Protein AF-X0SLX7-F1 (afdb_monomer)

Solvent-accessible surface area (backbone atoms only — not comparable to full-atom values): 4138 Å² total; per-residue (Å²): 133,85,56,82,81,51,73,67,67,74,66,77,20,68,63,71,71,47,58,68,69,61,50,50,55,52,51,54,50,48,52,52,57,57,72,68,61,82,59,76,84,49,50,64,58,53,52,51,53,51,49,52,53,44,60,50,44,61,62,66,68,63,78,82,76,110

InterPro domains:
  IPR003339 ABC/ECF transporter, transmembrane component [PF02361] (13-63)

Sequence (66 aa):
MTFGLDEYAHLGSPLHRWDPRFKLIGLLALIFAFSFVREPYMLPAMVMVTSAIYFVSKLPVSFMLT

Radius of gyration: 14.17 Å; Cα contacts (8 Å, |Δi|>4): 18; chains: 1; bounding box: 40×28×28 Å

Secondary structure (DSSP, 8-state):
---TTSTTGGG--TTTSS-HHHHHHHHHHHHHHHHT---GGGHHHHHHHHHHHHHHTT--THHHH-

Structure (mmCIF, N/CA/C/O backbone):
data_AF-X0SLX7-F1
#
_entry.id   AF-X0SLX7-F1
#
loop_
_atom_site.group_PDB
_atom_site.id
_atom_site.type_symbol
_atom_site.label_atom_id
_atom_site.label_alt_id
_atom_site.label_comp_id
_atom_site.label_asym_id
_atom_site.label_entity_id
_atom_site.label_seq_id
_atom_site.pdbx_PDB_ins_code
_atom_site.Cartn_x
_atom_site.Cartn_y
_atom_site.Cartn_z
_atom_site.occupancy
_atom_site.B_iso_or_equiv
_atom_site.auth_seq_id
_atom_site.auth_comp_id
_atom_site.auth_asym_id
_atom_site.auth_atom_id
_atom_site.pdbx_PDB_model_num
ATOM 1 N N . MET A 1 1 ? 24.085 -13.691 -6.130 1.00 42.53 1 MET A N 1
ATOM 2 C CA . MET A 1 1 ? 23.313 -13.828 -4.879 1.00 42.53 1 MET A CA 1
ATOM 3 C C . MET A 1 1 ? 22.061 -12.992 -5.037 1.00 42.53 1 MET A C 1
ATOM 5 O O . MET A 1 1 ? 22.141 -11.777 -4.922 1.00 42.53 1 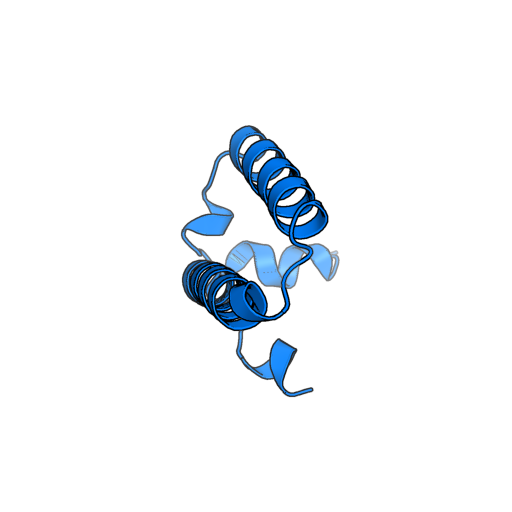MET A O 1
ATOM 9 N N . THR A 1 2 ? 20.945 -13.620 -5.391 1.00 45.19 2 THR A N 1
ATOM 10 C CA . THR A 1 2 ? 19.643 -12.948 -5.395 1.00 45.19 2 THR A CA 1
ATOM 11 C C . THR A 1 2 ? 19.185 -12.925 -3.947 1.00 45.19 2 THR A C 1
ATOM 13 O O . THR A 1 2 ? 18.804 -13.952 -3.393 1.00 45.19 2 THR A O 1
ATOM 16 N N . PHE A 1 3 ? 19.361 -11.789 -3.280 1.00 54.12 3 PHE A N 1
ATOM 17 C CA . PHE A 1 3 ? 18.772 -11.583 -1.964 1.00 54.12 3 PHE A CA 1
ATOM 18 C C . PHE A 1 3 ? 17.252 -11.695 -2.137 1.00 54.12 3 PHE A C 1
ATOM 20 O O . PHE A 1 3 ? 16.723 -11.102 -3.072 1.00 54.12 3 PHE A O 1
ATOM 27 N N . GLY A 1 4 ? 16.537 -12.412 -1.262 1.00 57.25 4 GLY A N 1
ATOM 28 C CA . GLY A 1 4 ? 15.067 -12.567 -1.329 1.00 57.25 4 GLY A CA 1
ATOM 29 C C . GLY A 1 4 ? 14.271 -11.247 -1.323 1.00 57.25 4 GLY A C 1
ATOM 30 O O . GL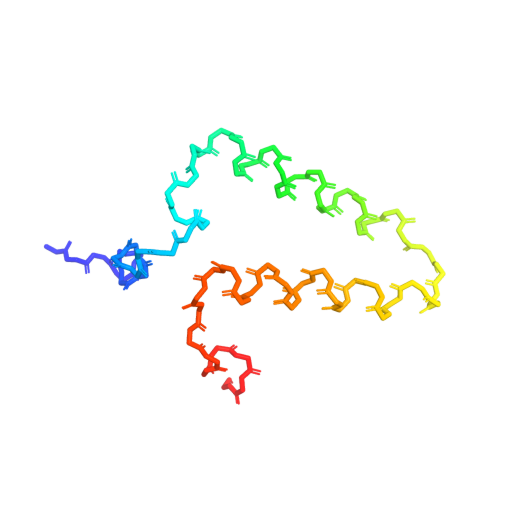Y A 1 4 ? 13.057 -11.244 -1.468 1.00 57.25 4 GLY A O 1
ATOM 31 N N . LEU A 1 5 ? 14.960 -10.108 -1.198 1.00 54.44 5 LEU A N 1
ATOM 32 C CA . LEU A 1 5 ? 14.443 -8.761 -1.435 1.00 54.44 5 LEU A CA 1
ATOM 33 C C . LEU A 1 5 ? 14.093 -8.488 -2.911 1.00 54.44 5 LEU A C 1
ATOM 35 O O . LEU A 1 5 ? 13.242 -7.644 -3.178 1.00 54.44 5 LEU A O 1
ATOM 39 N N . ASP A 1 6 ? 14.734 -9.180 -3.857 1.00 57.88 6 ASP A N 1
ATOM 40 C CA . ASP A 1 6 ? 14.569 -8.965 -5.305 1.00 57.88 6 ASP A CA 1
ATOM 41 C C . ASP A 1 6 ? 13.468 -9.857 -5.915 1.00 57.88 6 ASP A C 1
ATOM 43 O O . ASP A 1 6 ? 12.978 -9.608 -7.013 1.00 57.88 6 ASP A O 1
ATOM 47 N N . GLU A 1 7 ? 12.997 -10.857 -5.162 1.00 62.97 7 GLU A N 1
ATOM 48 C CA . GLU A 1 7 ? 12.011 -11.855 -5.604 1.00 62.97 7 GLU A CA 1
ATOM 49 C C . GLU A 1 7 ? 10.685 -11.223 -6.068 1.00 62.97 7 GLU A C 1
ATOM 51 O O . GLU A 1 7 ? 10.032 -11.723 -6.985 1.00 62.97 7 GLU A O 1
ATOM 56 N N . TYR A 1 8 ? 10.337 -10.057 -5.511 1.00 62.53 8 TYR A N 1
ATOM 57 C CA . TYR A 1 8 ? 9.138 -9.296 -5.876 1.00 62.53 8 TYR A CA 1
ATOM 58 C C . TYR A 1 8 ? 9.415 -8.046 -6.715 1.00 62.53 8 TYR A C 1
ATOM 60 O O . TYR A 1 8 ? 8.473 -7.359 -7.124 1.00 62.53 8 TYR A O 1
ATOM 68 N N . ALA A 1 9 ? 10.682 -7.743 -7.008 1.00 59.56 9 ALA A N 1
ATOM 69 C CA . ALA A 1 9 ? 11.031 -6.608 -7.856 1.00 59.56 9 ALA A CA 1
ATOM 70 C C . ALA A 1 9 ? 10.728 -6.870 -9.335 1.00 59.56 9 ALA A C 1
ATOM 72 O O . ALA A 1 9 ? 10.396 -5.971 -10.109 1.00 59.56 9 ALA A O 1
ATOM 73 N N . HIS A 1 10 ? 10.757 -8.142 -9.720 1.00 59.12 10 HIS A N 1
ATOM 74 C CA . HIS A 1 10 ? 10.515 -8.582 -11.089 1.00 59.12 10 HIS A CA 1
ATOM 75 C C . HIS A 1 10 ? 9.023 -8.641 -11.450 1.00 59.12 10 HIS A C 1
ATOM 77 O O . HIS A 1 10 ? 8.690 -8.801 -12.623 1.00 59.12 10 HIS A O 1
ATOM 83 N N . LEU A 1 11 ? 8.108 -8.477 -10.478 1.00 64.06 11 LEU A N 1
ATOM 84 C CA . LEU A 1 11 ? 6.662 -8.644 -10.690 1.00 64.06 11 LEU A CA 1
ATOM 85 C C . LEU A 1 11 ? 6.022 -7.592 -11.616 1.00 64.06 11 LEU A C 1
ATOM 87 O O . LEU A 1 11 ? 4.828 -7.675 -11.908 1.00 64.06 11 LEU A O 1
ATOM 91 N N . GLY A 1 12 ? 6.786 -6.617 -12.1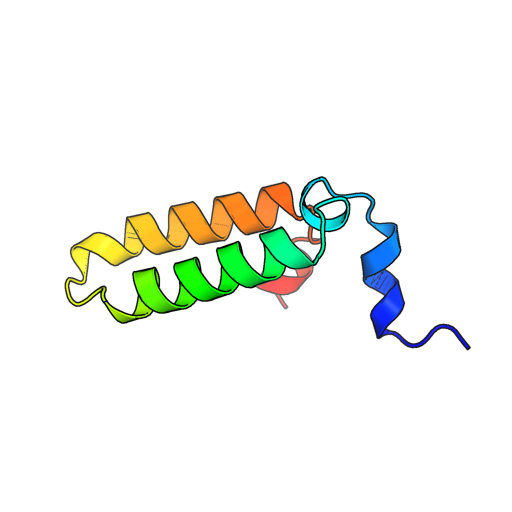22 1.00 61.31 12 GLY A N 1
ATOM 92 C CA . GLY A 1 12 ? 6.359 -5.743 -13.220 1.00 61.31 12 GLY A CA 1
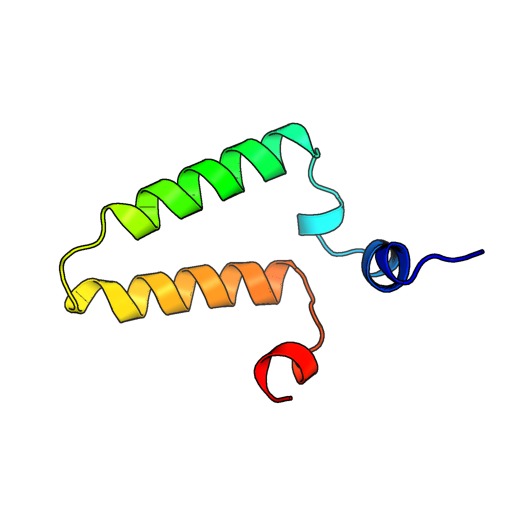ATOM 93 C C . GLY A 1 12 ? 5.046 -5.000 -12.949 1.00 61.31 12 GLY A C 1
ATOM 94 O O . GLY A 1 12 ? 4.296 -4.697 -13.880 1.00 61.31 12 GLY A O 1
ATOM 95 N N . SER A 1 13 ? 4.721 -4.749 -11.678 1.00 66.62 13 SER A N 1
ATOM 96 C CA . SER A 1 13 ? 3.476 -4.084 -11.311 1.00 66.62 13 SER A CA 1
ATOM 97 C C . SER A 1 13 ? 3.571 -2.575 -11.561 1.00 66.62 13 SER A C 1
ATOM 99 O O . SER A 1 13 ? 4.659 -1.997 -11.477 1.00 66.62 13 SER A O 1
ATOM 101 N N . PRO A 1 14 ? 2.452 -1.897 -11.871 1.00 66.75 14 PRO A N 1
ATOM 102 C CA . PRO A 1 14 ? 2.425 -0.444 -12.039 1.00 66.75 14 PRO A CA 1
ATOM 103 C C . PRO A 1 14 ? 3.031 0.314 -10.848 1.00 66.75 14 PRO A C 1
ATOM 105 O O . PRO A 1 14 ? 3.752 1.288 -11.053 1.00 66.75 14 PRO A O 1
ATOM 108 N N . LEU A 1 15 ? 2.820 -0.178 -9.618 1.00 68.31 15 LEU A N 1
ATOM 109 C CA . LEU A 1 15 ? 3.414 0.396 -8.403 1.00 68.31 15 LEU A CA 1
ATOM 110 C C . LEU A 1 15 ? 4.933 0.166 -8.310 1.00 68.31 15 LEU A C 1
ATOM 112 O O . LEU A 1 15 ? 5.640 0.899 -7.616 1.00 68.31 15 LEU A O 1
ATOM 116 N N . HIS A 1 16 ? 5.454 -0.864 -8.974 1.00 70.00 16 HIS A N 1
ATOM 117 C CA . HIS A 1 16 ? 6.890 -1.123 -9.032 1.00 70.00 16 HIS A CA 1
ATOM 118 C C . HIS A 1 16 ? 7.609 -0.176 -10.002 1.00 70.00 16 HIS A C 1
ATOM 120 O O . HIS A 1 16 ? 8.769 0.155 -9.789 1.00 70.00 16 HIS A O 1
ATOM 126 N N . ARG A 1 17 ? 6.909 0.298 -11.043 1.00 72.00 17 ARG A N 1
ATOM 127 C CA . ARG A 1 17 ? 7.447 1.242 -12.041 1.00 72.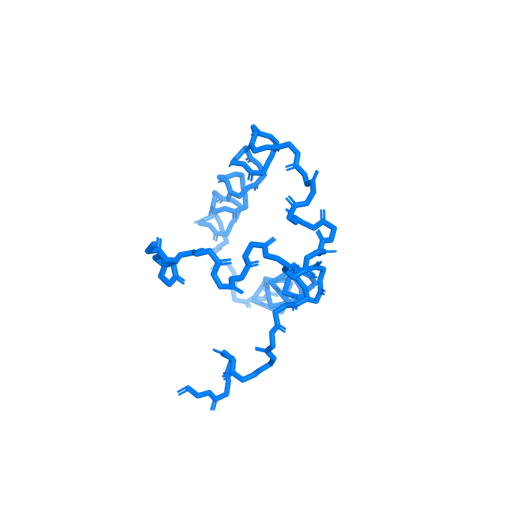00 17 ARG A CA 1
ATOM 128 C C . ARG A 1 17 ? 7.333 2.711 -11.627 1.00 72.00 17 ARG A C 1
ATOM 130 O O . ARG A 1 17 ? 7.813 3.575 -12.354 1.00 72.00 17 ARG A O 1
ATOM 137 N N . TRP A 1 18 ? 6.674 3.006 -10.507 1.00 72.62 18 TRP A N 1
ATOM 138 C CA . TRP A 1 18 ? 6.640 4.357 -9.955 1.00 72.62 18 TRP A CA 1
ATOM 139 C C . TRP A 1 18 ? 8.035 4.820 -9.552 1.00 72.62 18 TRP A C 1
ATOM 141 O O . TRP A 1 18 ? 8.821 4.046 -9.009 1.00 72.62 18 TRP A O 1
ATOM 151 N N . ASP A 1 19 ? 8.310 6.107 -9.770 1.00 80.50 19 ASP A N 1
ATOM 152 C CA . ASP A 1 19 ? 9.533 6.720 -9.268 1.00 80.50 19 ASP A CA 1
ATOM 153 C C . ASP A 1 19 ? 9.578 6.558 -7.732 1.00 80.50 19 ASP A C 1
ATOM 155 O O . ASP A 1 19 ? 8.599 6.908 -7.049 1.00 80.50 19 ASP A O 1
ATOM 159 N N . PRO A 1 20 ? 10.679 6.028 -7.165 1.00 81.38 20 PRO A N 1
ATOM 160 C CA . PRO A 1 20 ? 10.803 5.776 -5.731 1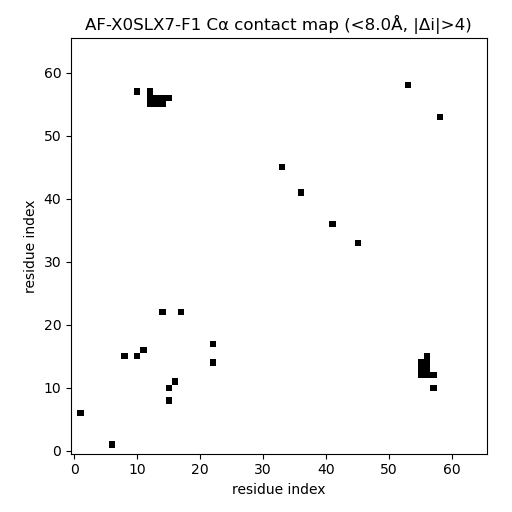.00 81.38 20 PRO A CA 1
ATOM 161 C C . PRO A 1 20 ? 10.453 6.988 -4.859 1.00 81.38 20 PRO A C 1
ATOM 163 O O . PRO A 1 20 ? 9.900 6.823 -3.769 1.00 81.38 20 PRO A O 1
ATOM 166 N N . ARG A 1 21 ? 10.716 8.210 -5.343 1.00 84.44 21 ARG A N 1
ATOM 167 C CA . ARG A 1 21 ? 10.413 9.457 -4.624 1.00 84.44 21 ARG A CA 1
ATOM 168 C C . ARG A 1 21 ? 8.915 9.647 -4.403 1.00 84.44 21 ARG A C 1
ATOM 170 O O . ARG A 1 21 ? 8.486 9.903 -3.280 1.00 84.44 21 ARG A O 1
ATOM 177 N N . PHE A 1 22 ? 8.117 9.480 -5.456 1.00 83.00 22 PHE A N 1
ATOM 178 C CA . PHE A 1 22 ? 6.662 9.615 -5.365 1.00 83.00 22 PHE A CA 1
ATOM 179 C C . PHE A 1 22 ? 6.039 8.466 -4.577 1.00 83.00 22 PHE A C 1
ATOM 181 O O . PHE A 1 22 ? 5.095 8.690 -3.822 1.00 83.00 22 PHE A O 1
ATOM 188 N N . LYS A 1 23 ? 6.607 7.257 -4.676 1.00 84.19 23 LYS A N 1
ATOM 189 C CA . LYS A 1 23 ? 6.178 6.113 -3.866 1.00 84.19 23 LYS A CA 1
ATOM 190 C C . LYS A 1 23 ? 6.359 6.376 -2.371 1.00 84.19 23 LYS A C 1
ATOM 192 O O . LYS A 1 23 ? 5.429 6.138 -1.605 1.00 84.19 23 LYS A O 1
ATOM 197 N N . LEU A 1 24 ? 7.514 6.903 -1.960 1.00 87.69 24 LEU A N 1
ATOM 198 C CA . LEU A 1 24 ? 7.769 7.244 -0.558 1.00 87.69 24 LEU A CA 1
ATOM 199 C C . LEU A 1 24 ? 6.839 8.349 -0.057 1.00 87.69 24 LEU A C 1
ATOM 201 O O . LEU A 1 24 ? 6.226 8.180 0.991 1.00 87.69 24 LEU A O 1
ATOM 205 N N . ILE A 1 25 ? 6.690 9.442 -0.812 1.00 92.44 25 ILE A N 1
ATOM 206 C CA . ILE A 1 25 ? 5.795 10.545 -0.428 1.00 92.44 25 ILE A CA 1
ATOM 207 C C . ILE A 1 25 ? 4.346 10.051 -0.317 1.00 92.44 25 ILE A C 1
ATOM 209 O O . ILE A 1 25 ? 3.672 10.351 0.665 1.00 92.44 25 ILE A O 1
ATOM 213 N N . GLY A 1 26 ? 3.881 9.257 -1.286 1.00 89.44 26 GLY A N 1
ATOM 214 C CA . GLY A 1 26 ? 2.525 8.710 -1.299 1.00 89.44 26 GLY A CA 1
ATOM 215 C C . GLY A 1 26 ? 2.252 7.759 -0.133 1.00 89.44 26 GLY A C 1
ATOM 216 O O . GLY A 1 26 ? 1.223 7.884 0.528 1.00 89.44 26 GLY A O 1
ATOM 217 N N . LEU A 1 27 ? 3.182 6.846 0.167 1.00 90.00 27 LEU A N 1
ATOM 218 C CA . LEU A 1 27 ? 3.046 5.934 1.307 1.00 90.00 27 LEU A CA 1
ATOM 219 C C . LEU A 1 27 ? 3.122 6.673 2.645 1.00 90.00 27 LEU A C 1
ATOM 221 O O . LEU A 1 27 ? 2.341 6.373 3.544 1.00 90.00 27 LEU A O 1
ATOM 225 N N . LEU A 1 28 ? 4.004 7.667 2.774 1.00 93.88 28 LEU A N 1
ATOM 226 C CA . LEU A 1 28 ? 4.089 8.489 3.980 1.00 93.88 28 LEU A CA 1
ATOM 227 C C . LEU A 1 28 ? 2.777 9.253 4.210 1.00 93.88 28 LEU A C 1
ATOM 229 O O . LEU A 1 28 ? 2.229 9.226 5.310 1.00 93.88 28 LEU A O 1
ATOM 233 N N . ALA A 1 29 ? 2.239 9.879 3.161 1.00 93.75 29 ALA A N 1
ATOM 234 C CA . ALA A 1 29 ? 0.955 10.568 3.220 1.00 93.75 29 ALA A CA 1
ATOM 235 C C . ALA A 1 29 ? -0.189 9.614 3.599 1.00 93.75 29 ALA A C 1
ATOM 237 O O . ALA A 1 29 ? -1.039 9.978 4.409 1.00 93.75 29 ALA A O 1
ATOM 238 N N . LEU A 1 30 ? -0.186 8.384 3.072 1.00 92.25 30 LEU A N 1
ATOM 239 C CA . LEU A 1 30 ? -1.176 7.362 3.411 1.00 92.25 30 LEU A CA 1
ATOM 240 C C . LEU A 1 30 ? -1.105 6.948 4.888 1.00 92.25 30 LEU A C 1
ATOM 242 O O . LEU A 1 30 ? -2.146 6.839 5.532 1.00 92.25 30 LEU A O 1
ATOM 246 N N . ILE A 1 31 ? 0.102 6.767 5.437 1.00 93.31 31 ILE A N 1
ATOM 247 C CA . ILE A 1 31 ? 0.303 6.474 6.866 1.00 93.31 31 ILE A CA 1
ATOM 248 C C . ILE A 1 31 ? -0.306 7.586 7.722 1.00 93.31 31 ILE A C 1
ATOM 250 O O . ILE A 1 31 ? -1.069 7.301 8.644 1.00 93.31 31 ILE A O 1
ATOM 254 N N . PHE A 1 32 ? -0.017 8.850 7.401 1.00 94.75 32 PHE A N 1
ATOM 255 C CA . PHE A 1 32 ? -0.606 9.980 8.120 1.00 94.75 32 PHE A CA 1
ATOM 256 C C . PHE A 1 32 ? -2.126 10.004 7.983 1.00 94.75 32 PHE A C 1
ATOM 258 O O . PHE A 1 32 ? -2.815 10.100 8.994 1.00 94.75 32 PHE A O 1
ATOM 265 N N . ALA A 1 33 ? -2.654 9.853 6.767 1.00 91.88 33 ALA A N 1
ATOM 266 C CA . ALA A 1 33 ? -4.092 9.822 6.527 1.00 91.88 33 ALA A CA 1
ATOM 267 C C . ALA A 1 33 ? -4.784 8.762 7.397 1.00 91.88 33 ALA A C 1
ATOM 269 O O . ALA A 1 33 ? -5.787 9.063 8.037 1.00 91.88 33 ALA A O 1
ATOM 270 N N . PHE A 1 34 ? -4.212 7.558 7.485 1.00 91.75 34 PHE A N 1
ATOM 271 C CA . PHE A 1 34 ? -4.727 6.475 8.323 1.00 91.75 34 PHE A CA 1
ATOM 272 C C . PHE A 1 34 ? -4.564 6.752 9.821 1.00 91.75 34 PHE A C 1
ATOM 274 O O . PHE A 1 34 ? -5.463 6.436 10.593 1.00 91.75 34 PHE A O 1
ATOM 281 N N . SER A 1 35 ? -3.473 7.396 10.238 1.00 92.50 35 SER A N 1
ATOM 282 C CA . SER A 1 35 ? -3.252 7.780 11.637 1.00 92.50 35 SER A CA 1
ATOM 283 C C . SER A 1 35 ? -4.238 8.837 12.147 1.00 92.50 35 SER A C 1
ATOM 285 O O . SER A 1 35 ? -4.431 8.942 13.359 1.00 92.50 35 SER A O 1
ATOM 287 N N . PHE A 1 36 ? -4.825 9.647 11.263 1.00 90.81 36 PHE A N 1
ATOM 288 C CA . PHE A 1 36 ? -5.824 10.651 11.638 1.00 90.81 36 PHE A CA 1
ATOM 289 C C . PHE A 1 36 ? -7.251 10.098 11.702 1.00 90.81 36 PHE A C 1
ATOM 291 O O . PHE A 1 36 ? -8.134 10.789 12.208 1.00 90.81 36 PHE A O 1
ATOM 298 N N . VAL A 1 37 ? -7.483 8.866 11.239 1.00 89.44 37 VAL A N 1
ATOM 299 C CA . VAL A 1 37 ? -8.794 8.221 11.323 1.00 89.44 37 VAL A CA 1
ATOM 300 C C . VAL A 1 37 ? -9.097 7.865 12.7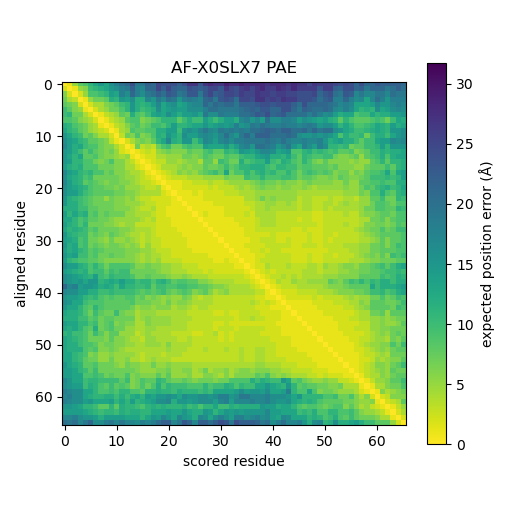75 1.00 89.44 37 VAL A C 1
ATOM 302 O O . VAL A 1 37 ? -8.384 7.071 13.388 1.00 89.44 37 VAL A O 1
ATOM 305 N N . ARG A 1 38 ? -10.166 8.440 13.332 1.00 88.31 38 ARG A N 1
ATOM 306 C CA . ARG A 1 38 ? -10.630 8.139 14.699 1.00 88.31 38 ARG A CA 1
ATOM 307 C C . ARG A 1 38 ? -11.964 7.406 14.703 1.00 88.31 38 ARG A C 1
ATOM 309 O O . ARG A 1 38 ? -12.273 6.681 15.646 1.00 88.31 38 ARG A O 1
ATOM 316 N N . GLU A 1 39 ? -12.749 7.582 13.650 1.00 91.69 39 GLU A N 1
ATOM 317 C CA . GLU A 1 39 ? -14.105 7.078 13.551 1.00 91.69 39 GLU A CA 1
ATOM 318 C C . GLU A 1 39 ? -14.126 5.665 12.942 1.00 91.69 39 GLU A C 1
ATOM 320 O O . GLU A 1 39 ? -13.635 5.458 11.828 1.00 91.69 39 GLU A O 1
ATOM 325 N N . PRO A 1 40 ? -14.772 4.681 13.597 1.00 86.44 40 PRO A N 1
ATOM 326 C CA . PRO A 1 40 ? -14.830 3.304 13.099 1.00 86.44 40 PRO A CA 1
ATOM 327 C C . PRO A 1 40 ? -15.577 3.179 11.761 1.00 86.44 40 PRO A C 1
ATOM 329 O O . PRO A 1 40 ? -15.355 2.236 11.007 1.00 86.44 40 PRO A O 1
ATOM 332 N N . TYR A 1 41 ? -16.419 4.156 11.415 1.00 92.38 41 TYR A N 1
ATOM 333 C CA . TYR A 1 41 ? -17.118 4.215 10.128 1.00 92.38 41 TYR A CA 1
ATOM 334 C C . TYR A 1 41 ? -16.183 4.404 8.928 1.00 92.38 41 TYR A C 1
ATOM 336 O O . TYR A 1 41 ? -16.587 4.132 7.801 1.00 92.38 41 TYR A O 1
ATOM 344 N N . MET A 1 42 ? -14.943 4.853 9.143 1.00 89.62 42 MET A N 1
ATOM 345 C CA . MET A 1 42 ? -13.942 4.994 8.082 1.00 89.62 42 MET A CA 1
ATOM 346 C C . MET A 1 42 ? -13.158 3.701 7.819 1.00 89.62 42 MET A C 1
ATOM 348 O O . MET A 1 42 ? -12.462 3.616 6.806 1.00 89.62 42 MET A O 1
ATOM 352 N N . LEU A 1 43 ? -13.307 2.669 8.659 1.00 90.38 43 LEU A N 1
ATOM 353 C CA . LEU A 1 43 ? -12.649 1.372 8.459 1.00 90.38 43 LEU A CA 1
ATOM 354 C C . LEU A 1 43 ? -12.923 0.758 7.073 1.00 90.38 43 LEU A C 1
ATOM 356 O O . LEU A 1 43 ? -11.962 0.335 6.428 1.00 90.38 43 LEU A O 1
ATOM 360 N N . PRO A 1 44 ? -14.165 0.751 6.538 1.00 92.06 44 PRO A N 1
ATOM 361 C CA . PRO A 1 44 ? -14.423 0.226 5.198 1.00 92.06 44 PRO A CA 1
ATOM 362 C C . PRO A 1 44 ? -13.658 0.984 4.106 1.00 92.06 44 PRO A C 1
ATOM 364 O O . PRO A 1 44 ? -13.163 0.371 3.161 1.00 92.06 44 PRO A O 1
ATOM 367 N N . ALA A 1 45 ? -13.506 2.305 4.248 1.00 91.50 45 ALA A N 1
ATOM 368 C CA . ALA A 1 45 ? -12.741 3.115 3.305 1.00 91.50 45 ALA A CA 1
ATOM 369 C C . ALA A 1 45 ? -11.244 2.765 3.352 1.00 91.50 45 ALA A C 1
ATOM 371 O O . ALA A 1 45 ? -10.615 2.615 2.305 1.00 91.50 45 ALA A O 1
ATOM 372 N N . MET A 1 46 ? -10.682 2.551 4.547 1.00 91.31 46 MET A N 1
ATOM 373 C CA . MET A 1 46 ? -9.287 2.116 4.705 1.00 91.3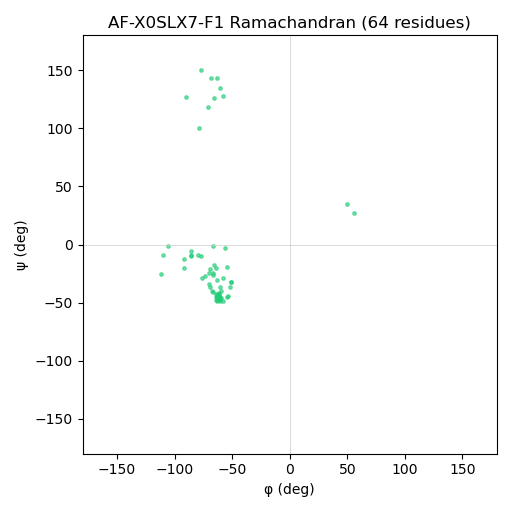1 46 MET A CA 1
ATOM 374 C C . MET A 1 46 ? -9.044 0.745 4.064 1.00 91.31 46 MET A C 1
ATOM 376 O O . MET A 1 46 ? -8.047 0.558 3.361 1.00 91.31 46 MET A O 1
ATOM 380 N N . VAL A 1 47 ? -9.972 -0.199 4.251 1.00 90.62 47 VAL A N 1
ATOM 381 C CA . VAL A 1 47 ? -9.909 -1.529 3.625 1.00 90.62 47 VAL A CA 1
ATOM 382 C C . VAL A 1 47 ? -9.988 -1.417 2.104 1.00 90.62 47 VAL A C 1
ATOM 384 O O . VAL A 1 47 ? -9.198 -2.058 1.409 1.00 90.62 47 VAL A O 1
ATOM 387 N N . MET A 1 48 ? -10.880 -0.577 1.574 1.00 92.31 48 MET A N 1
ATOM 388 C CA . MET A 1 48 ? -11.009 -0.356 0.131 1.00 92.31 48 MET A CA 1
ATOM 389 C C . MET A 1 48 ? -9.718 0.218 -0.469 1.00 92.31 48 MET A C 1
ATOM 391 O O . MET A 1 48 ? -9.226 -0.309 -1.467 1.00 92.31 48 MET A O 1
ATOM 395 N N . VAL A 1 49 ? -9.131 1.244 0.157 1.00 90.94 49 VAL A N 1
ATOM 396 C CA . VAL A 1 49 ? -7.867 1.852 -0.295 1.00 90.94 49 VAL A CA 1
ATOM 397 C C . VAL A 1 49 ? -6.721 0.842 -0.234 1.00 90.94 49 VAL A C 1
ATOM 399 O O . VAL A 1 49 ? -5.977 0.694 -1.202 1.00 90.94 49 VAL A O 1
ATOM 402 N N . THR A 1 50 ? -6.610 0.098 0.866 1.00 89.56 50 THR A N 1
ATOM 403 C CA . THR A 1 50 ? -5.576 -0.934 1.035 1.00 89.56 50 THR A CA 1
ATOM 404 C C . THR A 1 50 ? -5.715 -2.031 -0.019 1.00 89.56 50 THR A C 1
ATOM 406 O O . THR A 1 50 ? -4.730 -2.413 -0.645 1.00 89.56 50 THR A O 1
ATOM 409 N N . SER A 1 51 ? -6.944 -2.480 -0.282 1.00 87.50 51 SER A N 1
ATOM 410 C CA . SER A 1 51 ? -7.236 -3.485 -1.309 1.00 87.50 51 SER A CA 1
ATOM 411 C C . SER A 1 51 ? -6.881 -2.972 -2.702 1.00 87.50 51 SER A C 1
ATOM 413 O O . SER A 1 51 ? -6.223 -3.673 -3.464 1.00 87.50 51 SER A O 1
ATOM 415 N N . ALA A 1 52 ? -7.248 -1.730 -3.034 1.00 87.94 52 ALA A N 1
ATOM 416 C CA . ALA A 1 52 ? -6.900 -1.122 -4.315 1.00 87.94 52 ALA A CA 1
ATOM 417 C C . ALA A 1 52 ? -5.377 -1.061 -4.509 1.00 87.94 52 ALA A C 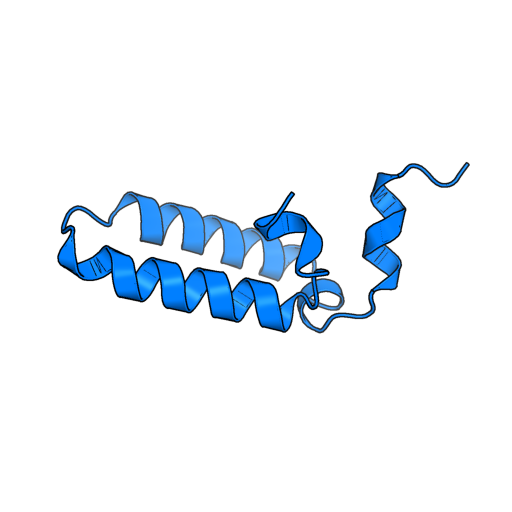1
ATOM 419 O O . ALA A 1 52 ? -4.873 -1.481 -5.550 1.00 87.94 52 ALA A O 1
ATOM 420 N N . ILE A 1 53 ? -4.631 -0.623 -3.489 1.00 85.06 53 ILE A N 1
ATOM 421 C CA . ILE A 1 53 ? -3.162 -0.604 -3.522 1.00 85.06 53 ILE A CA 1
ATOM 422 C C . ILE A 1 53 ? -2.607 -2.021 -3.694 1.00 85.06 53 ILE A C 1
ATOM 424 O O . ILE A 1 53 ? -1.693 -2.225 -4.494 1.00 85.06 53 ILE A O 1
ATOM 428 N N . TYR A 1 54 ? -3.174 -3.008 -3.002 1.00 83.81 54 TYR A N 1
ATOM 429 C CA . TYR A 1 54 ? -2.771 -4.409 -3.107 1.00 83.81 54 TYR A CA 1
ATOM 430 C C . TYR A 1 54 ? -2.953 -4.964 -4.530 1.00 83.81 54 TYR A C 1
ATOM 432 O O . TYR A 1 54 ? -2.005 -5.500 -5.112 1.00 83.81 54 TYR A O 1
ATOM 440 N N . PHE A 1 55 ? -4.125 -4.746 -5.139 1.00 81.25 55 PHE A N 1
ATOM 441 C CA . PHE A 1 55 ? -4.407 -5.144 -6.522 1.00 81.25 55 PHE A CA 1
ATOM 442 C C . PHE A 1 55 ? -3.481 -4.448 -7.525 1.00 81.25 55 PHE A C 1
ATOM 444 O O . PHE A 1 55 ? -2.919 -5.099 -8.408 1.00 81.25 55 PHE A O 1
ATOM 451 N N . VAL A 1 56 ? -3.265 -3.138 -7.369 1.00 81.06 56 VAL A N 1
ATOM 452 C CA . VAL A 1 56 ? -2.356 -2.352 -8.225 1.00 81.06 56 VAL A CA 1
ATOM 453 C C . VAL A 1 56 ? -0.909 -2.831 -8.088 1.00 81.06 56 VAL A C 1
ATOM 455 O O . VAL A 1 56 ? -0.140 -2.787 -9.050 1.00 81.06 56 VAL A O 1
ATOM 458 N N . SER A 1 57 ? -0.533 -3.336 -6.917 1.00 77.62 57 SER A N 1
ATOM 459 C CA . SER A 1 57 ? 0.801 -3.879 -6.669 1.00 77.62 57 SER A CA 1
ATOM 460 C C . SER A 1 57 ? 1.007 -5.276 -7.260 1.00 77.62 57 SER A C 1
ATOM 462 O O . SER A 1 57 ? 2.150 -5.730 -7.303 1.00 77.62 57 SER A O 1
ATOM 464 N N . LYS A 1 58 ? -0.061 -5.933 -7.748 1.00 72.94 58 LYS A N 1
ATOM 465 C CA . LYS A 1 58 ? -0.067 -7.320 -8.247 1.00 72.94 58 LYS A CA 1
ATOM 466 C C . LYS A 1 58 ? 0.582 -8.316 -7.277 1.00 72.94 58 LYS A C 1
ATOM 468 O O . LYS A 1 58 ? 1.228 -9.261 -7.719 1.00 72.94 58 LYS A O 1
ATOM 473 N N . LEU A 1 59 ? 0.442 -8.112 -5.964 1.00 71.81 59 LEU A N 1
ATOM 474 C CA . LEU A 1 59 ? 0.979 -9.087 -5.016 1.00 71.81 59 LEU A CA 1
ATOM 475 C C . LEU A 1 59 ? 0.179 -10.398 -5.091 1.00 71.81 59 LEU A C 1
ATOM 477 O O . LEU A 1 59 ? -1.042 -10.365 -5.269 1.00 71.81 59 LEU A O 1
ATOM 481 N N . PRO A 1 60 ? 0.846 -11.554 -4.950 1.00 72.25 60 PRO A N 1
ATOM 482 C CA . PRO A 1 60 ? 0.160 -12.832 -4.875 1.00 72.25 60 PRO A CA 1
ATOM 483 C C . PRO A 1 60 ? -0.679 -12.892 -3.595 1.00 72.25 60 PRO A C 1
ATOM 485 O O . PRO A 1 60 ? -0.150 -12.735 -2.495 1.00 72.25 60 PRO A O 1
ATOM 488 N N . VAL A 1 61 ? -1.975 -13.190 -3.756 1.00 65.94 61 VAL A N 1
ATOM 489 C CA . VAL A 1 61 ? -3.004 -13.254 -2.691 1.00 65.94 61 VAL A CA 1
ATOM 490 C C . VAL A 1 61 ? -2.623 -14.184 -1.532 1.00 65.94 61 VAL A C 1
ATOM 492 O O . VAL A 1 61 ? -3.136 -14.044 -0.425 1.00 65.94 61 VAL A O 1
ATOM 495 N N . SER A 1 62 ? -1.668 -15.091 -1.769 1.00 63.31 62 SER A N 1
ATOM 496 C CA . SER A 1 62 ? -1.036 -15.932 -0.749 1.00 63.31 62 SER A CA 1
ATOM 497 C C . SER A 1 62 ? -0.507 -15.130 0.444 1.00 63.31 62 SER A C 1
ATOM 499 O O . SER A 1 62 ? -0.578 -15.631 1.556 1.00 63.31 62 SER A O 1
ATOM 501 N N . PHE A 1 63 ? -0.051 -13.885 0.249 1.00 63.41 63 PHE A N 1
ATOM 502 C CA . PHE A 1 63 ? 0.429 -13.025 1.342 1.00 63.41 63 PHE A CA 1
ATOM 503 C C . PHE A 1 63 ? -0.662 -12.541 2.308 1.00 63.41 63 PHE A C 1
ATOM 505 O O . PHE A 1 63 ? -0.332 -12.106 3.403 1.00 63.41 63 PHE A O 1
ATOM 512 N N . MET A 1 64 ? -1.939 -12.540 1.907 1.00 57.91 64 MET A N 1
ATOM 513 C CA . MET A 1 64 ? -3.045 -12.177 2.810 1.00 57.91 64 MET A CA 1
ATOM 514 C C . MET A 1 64 ? -3.642 -13.388 3.536 1.00 57.91 64 MET A C 1
ATOM 516 O O . MET A 1 64 ? -4.334 -13.207 4.532 1.00 57.91 64 MET A O 1
ATOM 520 N N . LEU A 1 65 ? -3.438 -14.598 3.010 1.00 60.06 65 LEU A N 1
ATOM 521 C CA . LEU A 1 65 ? -4.114 -15.826 3.450 1.00 60.06 65 LEU A CA 1
ATOM 522 C C . LEU A 1 65 ? -3.190 -16.821 4.172 1.00 60.06 65 LEU A C 1
ATOM 524 O O . LEU A 1 65 ? -3.693 -17.807 4.703 1.00 60.06 65 LEU A O 1
ATOM 528 N N . THR A 1 66 ? -1.874 -16.586 4.165 1.00 46.22 66 THR A N 1
ATOM 529 C CA . THR A 1 66 ? -0.855 -17.376 4.883 1.00 46.22 66 THR A CA 1
ATOM 530 C C . THR A 1 66 ? -0.303 -16.556 6.035 1.00 46.22 66 THR A C 1
ATOM 532 O O . THR A 1 66 ? -0.213 -17.111 7.150 1.00 46.22 66 THR A O 1
#

Mean predicted aligned error: 8.17 Å

Organism: NCBI:txid412755

pLDDT: mean 77.73, std 14.56, range [42.53, 94.75]

Foldseek 3Di:
DPDVVCVLLPVPFPLSPDDVVVNVVVVVVLVVVVVPDDDPVCVVVNVVVVVVVCVSSVDDCVVVVD